Protein AF-A0A257WD54-F1 (afdb_monomer_lite)

Sequence (116 aa):
FATLNIEFFQGEDTFHTISFSVGCLLIAFFSILYFLDLLRLPQSEDLITNPFFWILSGLLFFYICGFPLYGLVNLWANIAPILIKNLDRFINILNIFLYSLFTISFICIRTRKYTL

pLDDT: mean 75.55, std 13.15, range [47.44, 92.75]

Foldseek 3Di:
DVVVCCPPPPDPPDDPLVVVLVVLVVLLVVLVVVVVVVVVDPDPDPLLLALVSLQSVLSNQLSVVLNVLSVVCVVCVPDDVVSVVVSVVVNVVSVVSNVVSNVSSVVSVVVVVVVD

Structure (mmCIF, N/CA/C/O backbone):
data_AF-A0A257WD54-F1
#
_entry.id   AF-A0A257WD54-F1
#
loop_
_atom_site.group_PDB
_atom_site.id
_atom_site.type_symbol
_atom_site.label_atom_id
_atom_site.label_alt_id
_atom_site.label_comp_id
_atom_site.label_asym_id
_atom_site.label_entity_id
_atom_site.label_seq_id
_atom_site.pdbx_PDB_ins_code
_atom_site.Cartn_x
_atom_site.Cartn_y
_atom_site.Cartn_z
_atom_site.occupancy
_atom_site.B_iso_or_equiv
_atom_site.auth_seq_id
_atom_site.auth_comp_id
_atom_site.auth_asym_id
_atom_site.auth_atom_id
_atom_site.pdbx_PDB_model_num
ATOM 1 N N . PHE A 1 1 ? -2.736 -29.720 -12.897 1.00 47.44 1 PHE A N 1
ATOM 2 C CA . PHE A 1 1 ? -2.864 -28.825 -14.068 1.00 47.44 1 PHE A CA 1
ATOM 3 C C . PHE A 1 1 ? -2.237 -27.451 -13.834 1.00 47.44 1 PHE A C 1
ATOM 5 O O . PHE A 1 1 ? -1.495 -27.021 -14.699 1.00 47.44 1 PHE A O 1
ATOM 12 N N . ALA A 1 2 ? -2.435 -26.794 -12.681 1.00 54.12 2 ALA A N 1
ATOM 13 C CA . ALA A 1 2 ? -1.776 -25.511 -12.378 1.00 54.12 2 ALA A CA 1
ATOM 14 C C . ALA A 1 2 ? -0.242 -25.604 -12.207 1.00 54.12 2 ALA A C 1
ATOM 16 O O . ALA A 1 2 ? 0.474 -24.680 -12.568 1.00 54.12 2 ALA A O 1
ATOM 17 N N . THR A 1 3 ? 0.271 -26.735 -11.715 1.00 54.72 3 THR A N 1
ATOM 18 C CA . THR A 1 3 ? 1.705 -26.939 -11.449 1.00 54.72 3 THR A CA 1
ATOM 19 C C . THR A 1 3 ? 2.557 -27.120 -12.708 1.00 54.72 3 THR A C 1
ATOM 21 O O . THR A 1 3 ? 3.695 -26.679 -12.737 1.00 54.72 3 THR A O 1
ATOM 24 N N . LEU A 1 4 ? 2.004 -27.697 -13.781 1.00 53.94 4 LEU A N 1
ATOM 25 C CA . LEU A 1 4 ? 2.744 -27.942 -15.031 1.00 53.94 4 LEU A CA 1
ATOM 26 C C . LEU A 1 4 ? 2.946 -26.671 -15.872 1.00 53.94 4 LEU A C 1
ATOM 28 O O . LEU A 1 4 ? 3.882 -26.599 -16.659 1.00 53.94 4 LEU A O 1
ATOM 32 N N . ASN A 1 5 ? 2.076 -25.669 -15.707 1.00 56.50 5 ASN A N 1
ATOM 33 C CA . ASN A 1 5 ? 2.163 -24.410 -16.450 1.00 56.50 5 ASN A CA 1
ATOM 34 C C . ASN A 1 5 ? 3.276 -23.489 -15.921 1.00 56.50 5 ASN A C 1
ATOM 36 O O . ASN A 1 5 ? 3.823 -22.697 -16.680 1.00 56.50 5 ASN A O 1
ATOM 40 N N . ILE A 1 6 ? 3.604 -23.611 -14.631 1.00 58.25 6 ILE A N 1
ATOM 41 C CA . ILE A 1 6 ? 4.646 -22.817 -13.971 1.00 58.25 6 ILE A CA 1
ATOM 42 C C . ILE A 1 6 ? 6.030 -23.321 -14.393 1.00 58.25 6 ILE A C 1
ATOM 44 O O . ILE A 1 6 ? 6.863 -22.516 -14.780 1.00 58.25 6 ILE A O 1
ATOM 48 N N . GLU A 1 7 ? 6.252 -24.638 -14.428 1.00 53.91 7 GLU A N 1
ATOM 49 C CA . GLU A 1 7 ? 7.586 -25.172 -14.737 1.00 53.91 7 GLU A CA 1
ATOM 50 C C . GLU A 1 7 ? 7.955 -25.184 -16.226 1.00 53.91 7 GLU A C 1
ATOM 52 O O . GLU A 1 7 ? 9.132 -25.086 -16.557 1.00 53.91 7 GLU A O 1
ATOM 57 N N . PHE A 1 8 ? 6.989 -25.315 -17.146 1.00 48.28 8 PHE A N 1
ATOM 58 C CA . PHE A 1 8 ? 7.324 -25.572 -18.556 1.00 48.28 8 PHE A CA 1
ATOM 59 C C . PHE A 1 8 ? 7.252 -24.342 -19.476 1.00 48.28 8 PHE A C 1
ATOM 61 O O . PHE A 1 8 ? 7.789 -24.385 -20.581 1.00 48.28 8 PHE A O 1
ATOM 68 N N . PHE A 1 9 ? 6.596 -23.249 -19.060 1.00 51.03 9 PHE A N 1
ATOM 69 C CA . PHE A 1 9 ? 6.376 -22.071 -19.922 1.00 51.03 9 PHE A CA 1
ATOM 70 C C . PHE A 1 9 ? 6.863 -20.734 -19.337 1.00 51.03 9 PHE A C 1
ATOM 72 O O . PHE A 1 9 ? 6.986 -19.763 -20.083 1.00 51.03 9 PHE A O 1
ATOM 79 N N . GLN A 1 10 ? 7.149 -20.654 -18.034 1.00 51.53 10 GLN A N 1
ATOM 80 C CA . GLN A 1 10 ? 7.506 -19.409 -17.346 1.00 51.53 10 GLN A CA 1
ATOM 81 C C . GLN A 1 10 ? 8.784 -19.606 -16.525 1.00 51.53 10 GLN A C 1
ATOM 83 O O . GLN A 1 10 ? 8.745 -20.110 -15.413 1.00 51.53 10 GLN A O 1
ATOM 88 N N . GLY A 1 11 ? 9.927 -19.224 -17.104 1.00 49.09 11 GLY A N 1
ATOM 89 C CA . GLY A 1 11 ? 11.239 -19.342 -16.464 1.00 49.09 11 GLY A CA 1
ATOM 90 C C . GLY A 1 11 ? 11.313 -18.640 -15.102 1.00 49.09 11 GLY A C 1
ATOM 91 O O . GLY A 1 11 ? 10.762 -17.551 -14.927 1.00 49.09 11 GLY A O 1
ATOM 92 N N . GLU A 1 12 ? 12.036 -19.265 -14.170 1.00 50.78 12 GLU A N 1
ATOM 93 C CA . GLU A 1 12 ? 12.127 -18.923 -12.740 1.00 50.78 12 GLU A CA 1
ATOM 94 C C . GLU A 1 12 ? 12.667 -17.510 -12.416 1.00 50.78 12 GLU A C 1
ATOM 96 O O . GLU A 1 12 ? 12.594 -17.076 -11.271 1.00 50.78 12 GLU A O 1
ATOM 101 N N . ASP A 1 13 ? 13.143 -16.755 -13.412 1.00 50.72 13 ASP A N 1
ATOM 102 C CA . ASP A 1 13 ? 13.857 -15.477 -13.244 1.00 50.72 13 ASP A CA 1
ATOM 103 C C . ASP A 1 13 ? 13.090 -14.231 -13.732 1.00 50.72 13 ASP A C 1
ATOM 105 O O . ASP A 1 13 ? 13.669 -13.158 -13.917 1.00 50.72 13 ASP A O 1
ATOM 109 N N . THR A 1 14 ? 11.776 -14.323 -13.960 1.00 54.19 14 THR A N 1
ATOM 110 C CA . THR A 1 14 ? 10.980 -13.155 -14.380 1.00 54.19 14 THR A CA 1
ATOM 111 C C . THR A 1 14 ? 9.947 -12.773 -13.330 1.00 54.19 14 THR A C 1
ATOM 113 O O . THR A 1 14 ? 9.011 -13.514 -13.048 1.00 54.19 14 THR A O 1
ATOM 116 N N . PHE A 1 15 ? 10.107 -11.579 -12.744 1.00 58.88 15 PHE A N 1
ATOM 117 C CA . PHE A 1 15 ? 9.099 -10.975 -11.875 1.00 58.88 15 PHE A CA 1
ATOM 118 C C . PHE A 1 15 ? 7.747 -11.003 -12.598 1.00 58.88 15 PHE A C 1
ATOM 120 O O . PHE A 1 15 ? 7.593 -10.393 -13.657 1.00 58.88 15 PHE A O 1
ATOM 127 N N . HIS A 1 16 ? 6.771 -11.736 -12.054 1.00 63.00 16 HIS A N 1
ATOM 128 C CA . HIS A 1 16 ? 5.442 -11.864 -12.649 1.00 63.00 16 HIS A CA 1
ATOM 129 C C . HIS A 1 16 ? 4.651 -10.564 -12.466 1.00 63.00 16 HIS A C 1
ATOM 131 O O . HIS A 1 16 ? 3.705 -10.501 -11.676 1.00 63.00 16 HIS A O 1
ATOM 137 N N . THR A 1 17 ? 5.019 -9.526 -13.221 1.00 66.25 17 THR A N 1
ATOM 138 C CA . THR A 1 17 ? 4.357 -8.218 -13.227 1.00 66.25 17 THR A CA 1
ATOM 139 C C . THR A 1 17 ? 2.848 -8.379 -13.385 1.00 66.25 17 THR A C 1
ATOM 141 O O . THR A 1 17 ? 2.093 -7.708 -12.698 1.00 66.25 17 THR A O 1
ATOM 144 N N . ILE A 1 18 ? 2.399 -9.335 -14.207 1.00 67.31 18 ILE A N 1
ATOM 145 C CA . ILE A 1 18 ? 0.977 -9.632 -14.430 1.00 67.31 18 ILE A CA 1
ATOM 146 C C . ILE A 1 18 ? 0.293 -10.128 -13.148 1.00 67.31 18 ILE A C 1
ATOM 148 O O . ILE A 1 18 ? -0.729 -9.573 -12.755 1.00 67.31 18 ILE A O 1
ATOM 152 N N . SER A 1 19 ? 0.845 -11.138 -12.472 1.00 75.88 19 SER A N 1
ATOM 153 C CA . SER A 1 19 ? 0.255 -11.685 -11.240 1.00 75.88 19 SER A CA 1
ATOM 154 C C . SER A 1 19 ? 0.250 -10.655 -10.110 1.00 75.88 19 SER A C 1
ATOM 156 O O . SER A 1 19 ? -0.741 -10.534 -9.389 1.00 75.88 19 SER A O 1
ATOM 158 N N . PHE A 1 20 ? 1.322 -9.867 -9.993 1.00 73.88 20 PHE A N 1
ATOM 159 C CA . PHE A 1 20 ? 1.404 -8.756 -9.045 1.00 73.88 20 PHE A CA 1
ATOM 160 C C . PHE A 1 20 ? 0.341 -7.689 -9.345 1.00 73.88 20 PHE A C 1
ATOM 162 O O . PHE A 1 20 ? -0.452 -7.345 -8.472 1.00 73.88 20 PHE A O 1
ATOM 169 N N . SER A 1 21 ? 0.249 -7.245 -10.601 1.00 74.06 21 SER A N 1
ATOM 170 C CA . SER A 1 21 ? -0.760 -6.303 -11.092 1.00 74.06 21 SER A CA 1
ATOM 171 C C . SER A 1 21 ? -2.190 -6.774 -10.820 1.00 74.06 21 SER A C 1
ATOM 173 O O . SER A 1 21 ? -3.011 -5.989 -10.347 1.00 74.06 21 SER A O 1
ATOM 175 N N . VAL A 1 22 ? -2.490 -8.051 -1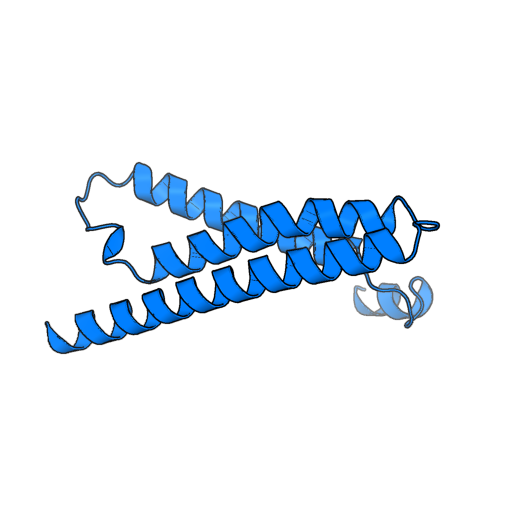1.069 1.00 78.12 22 VAL A N 1
ATOM 176 C CA . VAL A 1 22 ? -3.802 -8.648 -10.773 1.00 78.12 22 VAL A CA 1
ATOM 177 C C . VAL A 1 22 ? -4.088 -8.625 -9.270 1.00 78.12 22 VAL A C 1
ATOM 179 O O . VAL A 1 22 ? -5.191 -8.251 -8.871 1.00 78.12 22 VAL A O 1
ATOM 182 N N . GLY A 1 23 ? -3.100 -8.948 -8.432 1.00 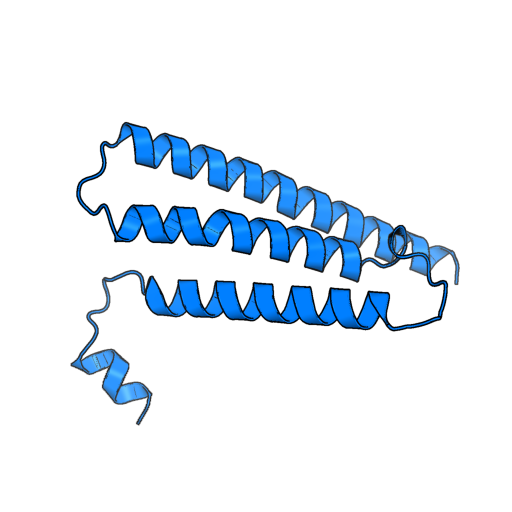80.75 23 GLY A N 1
ATOM 183 C CA . GLY A 1 23 ? -3.217 -8.845 -6.976 1.00 80.75 23 GLY A CA 1
ATOM 184 C C . GLY A 1 23 ? -3.517 -7.419 -6.505 1.00 80.75 23 GLY A C 1
ATOM 185 O O . GLY A 1 23 ? -4.443 -7.216 -5.720 1.00 80.75 23 GLY A O 1
ATOM 186 N N . CYS A 1 24 ? -2.806 -6.420 -7.035 1.00 81.19 24 CYS A N 1
ATOM 187 C CA . CYS A 1 24 ? -3.052 -5.008 -6.726 1.00 81.19 24 CYS A CA 1
ATOM 188 C C . CYS A 1 24 ? -4.479 -4.577 -7.096 1.00 81.19 24 CYS A C 1
ATOM 190 O O . CYS A 1 24 ? -5.135 -3.890 -6.312 1.00 81.19 24 CYS A O 1
ATOM 192 N N . LEU A 1 25 ? -4.970 -4.992 -8.269 1.00 82.00 25 LEU A N 1
ATOM 193 C CA . LEU A 1 25 ? -6.323 -4.676 -8.734 1.00 82.00 25 LEU A CA 1
ATOM 194 C C . LEU A 1 25 ? -7.396 -5.328 -7.860 1.00 82.00 25 LEU A C 1
ATOM 196 O O . LEU A 1 25 ? -8.364 -4.663 -7.501 1.00 82.00 25 LEU A O 1
ATOM 200 N N . LEU A 1 26 ? -7.213 -6.595 -7.481 1.00 86.56 26 LEU A N 1
ATOM 201 C CA . LEU A 1 26 ? -8.114 -7.300 -6.565 1.00 86.56 26 LEU A CA 1
ATOM 202 C C . LEU A 1 26 ? -8.198 -6.595 -5.212 1.00 86.56 26 LEU A C 1
ATOM 204 O O . LEU A 1 26 ? -9.293 -6.350 -4.710 1.00 86.56 26 LEU A O 1
ATOM 208 N N . ILE A 1 27 ? -7.050 -6.225 -4.645 1.00 87.12 27 ILE A N 1
ATOM 209 C CA . ILE A 1 27 ? -6.997 -5.530 -3.360 1.00 87.12 27 ILE A CA 1
ATOM 210 C C . ILE A 1 27 ? -7.675 -4.157 -3.451 1.00 87.12 27 ILE A C 1
ATOM 212 O O . ILE A 1 27 ? -8.513 -3.834 -2.611 1.00 87.12 27 ILE A O 1
ATOM 216 N N . ALA A 1 28 ? -7.366 -3.369 -4.484 1.00 86.69 28 ALA A N 1
ATOM 217 C CA . ALA A 1 28 ? -8.011 -2.077 -4.701 1.00 86.69 28 ALA A CA 1
ATOM 218 C C . ALA A 1 28 ? -9.532 -2.229 -4.872 1.00 86.69 28 ALA A C 1
ATOM 220 O O . ALA A 1 28 ? -10.296 -1.471 -4.275 1.00 86.69 28 ALA A O 1
ATOM 221 N N . PHE A 1 29 ? -9.975 -3.237 -5.627 1.00 87.94 29 PHE A N 1
ATOM 222 C CA . PHE A 1 29 ? -11.388 -3.532 -5.841 1.00 87.94 29 PHE A CA 1
ATOM 223 C C . PHE A 1 29 ? -12.114 -3.868 -4.532 1.00 87.94 29 PHE A C 1
ATOM 225 O O . PHE A 1 29 ? -13.144 -3.261 -4.238 1.00 87.94 29 PHE A O 1
ATOM 232 N N . PHE A 1 30 ? -11.564 -4.764 -3.708 1.00 88.75 30 PHE A N 1
ATOM 233 C CA . PHE A 1 30 ? -12.159 -5.095 -2.410 1.00 88.75 30 PHE A CA 1
ATOM 234 C C . PHE A 1 30 ? -12.186 -3.903 -1.452 1.00 88.75 30 PHE A C 1
ATOM 236 O O . PHE A 1 30 ? -13.187 -3.703 -0.764 1.00 88.75 30 PHE A O 1
ATOM 243 N N . SER A 1 31 ? -11.138 -3.076 -1.437 1.00 88.12 31 SER A N 1
ATOM 244 C CA . SER A 1 31 ? -11.140 -1.845 -0.645 1.00 88.12 31 SER A CA 1
ATOM 245 C C . SER A 1 31 ? -12.252 -0.889 -1.089 1.00 88.12 31 SER A C 1
ATOM 247 O O . SER A 1 31 ? -12.953 -0.345 -0.241 1.00 88.12 31 SER A O 1
ATOM 249 N N . ILE A 1 32 ? -12.469 -0.713 -2.399 1.00 86.44 32 ILE A N 1
ATOM 250 C CA . ILE A 1 32 ? -13.564 0.122 -2.923 1.00 86.44 32 ILE A CA 1
ATOM 251 C C . ILE A 1 32 ? -14.927 -0.446 -2.520 1.00 86.44 32 ILE A C 1
ATOM 253 O O . ILE A 1 32 ? -15.783 0.318 -2.078 1.00 86.44 32 ILE A O 1
ATOM 257 N N . LEU A 1 33 ? -15.131 -1.763 -2.636 1.00 88.00 33 LEU A N 1
ATOM 258 C CA . LEU A 1 33 ? -16.378 -2.404 -2.205 1.00 88.00 33 LEU A CA 1
ATOM 259 C C . LEU A 1 33 ? -16.663 -2.149 -0.724 1.00 88.00 33 LEU A C 1
ATOM 261 O O . LEU A 1 33 ? -17.778 -1.770 -0.381 1.00 88.00 33 LEU A O 1
ATOM 265 N N . TYR A 1 34 ? -15.648 -2.261 0.132 1.00 86.62 34 TYR A N 1
ATOM 266 C CA . TYR A 1 34 ? -15.791 -1.936 1.548 1.00 86.62 34 TYR A CA 1
ATOM 267 C C . TYR A 1 34 ? -16.213 -0.479 1.769 1.00 86.62 34 TYR A C 1
ATOM 269 O O . TYR A 1 34 ? -17.127 -0.219 2.547 1.00 86.62 34 TYR A O 1
ATOM 277 N N . PHE A 1 35 ? -15.591 0.480 1.074 1.00 84.19 35 PHE A N 1
ATOM 278 C CA . PHE A 1 35 ? -15.998 1.885 1.173 1.00 84.19 35 PHE A CA 1
ATOM 279 C C . PHE A 1 35 ? -17.426 2.114 0.663 1.00 84.19 35 PHE A C 1
ATOM 281 O O . PHE A 1 35 ? -18.155 2.914 1.244 1.00 84.19 35 PHE A O 1
ATOM 288 N N . LEU A 1 36 ? -17.846 1.412 -0.392 1.00 85.25 36 LEU A N 1
ATOM 289 C CA . LEU A 1 36 ? -19.212 1.496 -0.913 1.00 85.25 36 LEU A CA 1
ATOM 290 C C . LEU A 1 36 ? -20.242 0.939 0.070 1.00 85.25 36 LEU A C 1
ATOM 292 O O . LEU A 1 36 ? -21.280 1.569 0.268 1.00 85.25 36 LEU A O 1
ATOM 296 N N . ASP A 1 37 ? -19.961 -0.203 0.693 1.00 84.56 37 ASP A N 1
ATOM 297 C CA . ASP A 1 37 ? -20.828 -0.767 1.728 1.00 84.56 37 ASP A CA 1
ATOM 298 C C . ASP A 1 37 ? -20.893 0.164 2.942 1.00 84.56 37 ASP A C 1
ATOM 300 O O . ASP A 1 37 ? -21.983 0.463 3.431 1.00 84.56 37 ASP A O 1
ATOM 304 N N . LEU A 1 38 ? -19.751 0.719 3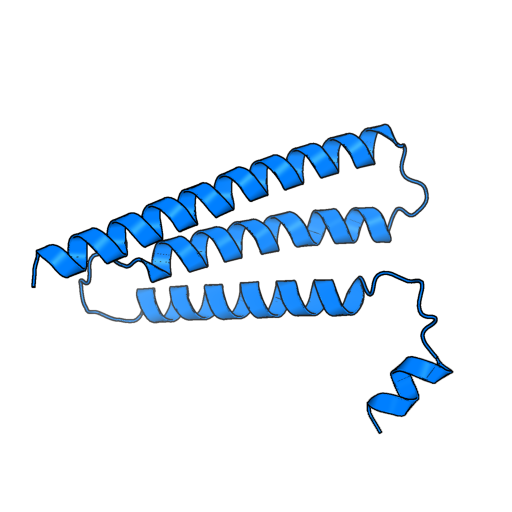.357 1.00 79.94 38 LEU A N 1
ATOM 305 C CA . LEU A 1 38 ? -19.660 1.677 4.459 1.00 79.94 38 LEU A CA 1
ATOM 306 C C . LEU A 1 38 ? -20.485 2.950 4.209 1.00 79.94 38 LEU A C 1
ATOM 308 O O . LEU A 1 38 ? -21.091 3.471 5.138 1.00 79.94 38 LEU A O 1
ATOM 312 N N . LEU A 1 39 ? -20.552 3.432 2.963 1.00 79.19 39 LEU A N 1
ATOM 313 C CA . LEU A 1 39 ? -21.387 4.579 2.577 1.00 79.19 39 LEU A CA 1
ATOM 314 C C . LEU A 1 39 ? -22.883 4.238 2.472 1.00 79.19 39 LEU A C 1
ATOM 316 O O . LEU A 1 39 ? -23.720 5.136 2.549 1.00 79.19 39 LEU A O 1
ATOM 320 N N . ARG A 1 40 ? -23.233 2.965 2.249 1.00 81.38 40 ARG A N 1
ATOM 321 C CA . ARG A 1 40 ? -24.626 2.496 2.139 1.00 81.38 40 ARG A CA 1
ATOM 322 C C . ARG A 1 40 ? -25.260 2.174 3.488 1.00 81.38 40 ARG A C 1
ATOM 324 O O . ARG A 1 40 ? -26.485 2.203 3.590 1.00 81.38 40 ARG A O 1
ATOM 331 N N . LEU A 1 41 ? -24.458 1.848 4.497 1.00 75.56 41 LEU A N 1
ATOM 332 C CA . LEU A 1 41 ? -24.928 1.571 5.850 1.00 75.56 41 LEU A CA 1
ATOM 333 C C . LEU A 1 41 ? -25.426 2.874 6.515 1.00 75.56 41 LEU A C 1
ATOM 335 O O . LEU A 1 41 ? -24.642 3.795 6.714 1.00 75.56 41 LEU A O 1
ATOM 339 N N . PRO A 1 42 ? -26.712 2.971 6.906 1.00 62.75 42 PRO A N 1
ATOM 340 C CA . PRO A 1 42 ? -27.269 4.162 7.556 1.00 62.75 42 PRO A CA 1
ATOM 341 C C . PRO A 1 42 ? -26.870 4.292 9.038 1.00 62.75 42 PRO A C 1
ATOM 343 O O . PRO A 1 42 ? -27.371 5.172 9.738 1.00 62.75 42 PRO A O 1
ATOM 346 N N . GLN A 1 43 ? -26.014 3.402 9.550 1.00 59.62 43 GLN A N 1
ATOM 347 C CA . GLN A 1 43 ? -25.542 3.470 10.926 1.00 59.62 43 GLN A CA 1
ATOM 348 C C . GLN A 1 43 ? -24.370 4.445 11.023 1.00 59.62 43 GLN A C 1
ATOM 350 O O . GLN A 1 43 ? -23.328 4.255 10.405 1.00 59.62 43 GLN A O 1
ATOM 355 N N . SER A 1 44 ? -24.573 5.481 11.837 1.00 56.28 44 SER A N 1
ATOM 356 C CA . SER A 1 44 ? -23.586 6.467 12.279 1.00 56.28 44 SER A CA 1
ATOM 357 C C . SER A 1 44 ? -22.514 5.820 13.168 1.00 56.28 44 SER A C 1
ATOM 359 O O . SER A 1 44 ? -22.353 6.190 14.329 1.00 56.28 44 SER A O 1
ATOM 361 N N . GLU A 1 45 ? -21.808 4.814 12.662 1.00 63.47 45 GLU A N 1
ATO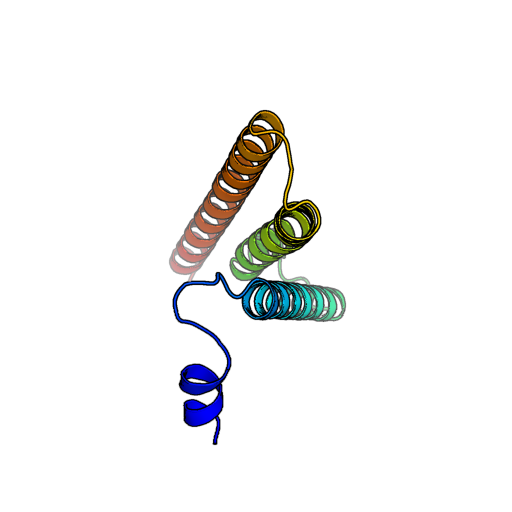M 362 C CA . GLU A 1 45 ? -20.558 4.391 13.278 1.00 63.47 45 GLU A CA 1
ATOM 363 C C . GLU A 1 45 ? -19.472 5.382 12.863 1.00 63.47 45 GLU A C 1
ATOM 365 O O . GLU A 1 45 ? -19.288 5.650 11.674 1.00 63.47 45 GLU A O 1
ATOM 370 N N . ASP A 1 46 ? -18.760 5.951 13.836 1.00 68.00 46 ASP A N 1
ATOM 371 C CA . ASP A 1 46 ? -17.662 6.875 13.565 1.00 68.00 46 ASP A CA 1
ATOM 372 C C . ASP A 1 46 ? -16.595 6.179 12.705 1.00 68.00 46 ASP A C 1
ATOM 374 O O . ASP A 1 46 ? -15.807 5.365 13.193 1.00 68.00 46 ASP A O 1
ATOM 378 N N . LEU A 1 47 ? -16.549 6.518 11.409 1.00 70.12 47 LEU A N 1
ATOM 379 C CA . LEU A 1 47 ? -15.633 5.916 10.430 1.00 70.12 47 LEU A CA 1
ATOM 380 C C . LEU A 1 47 ? -14.166 6.047 10.866 1.00 70.12 47 LEU A C 1
ATOM 382 O O . LEU A 1 47 ? -13.357 5.145 10.659 1.00 70.12 47 LEU A O 1
ATOM 386 N N . ILE A 1 48 ? -13.846 7.170 11.507 1.00 71.00 48 ILE A N 1
ATOM 387 C CA . ILE A 1 48 ? -12.521 7.511 12.039 1.00 71.00 48 ILE A CA 1
ATOM 388 C C . ILE A 1 48 ? -12.118 6.567 13.183 1.00 71.00 48 ILE A C 1
ATOM 390 O O . ILE A 1 48 ? -10.932 6.300 13.382 1.00 71.00 48 ILE A O 1
ATOM 394 N N . THR A 1 49 ? -13.093 6.025 13.909 1.00 72.19 49 THR A N 1
ATOM 395 C CA . THR A 1 49 ? -12.898 5.098 15.032 1.00 72.19 49 THR A CA 1
ATOM 396 C C . THR A 1 49 ? -12.875 3.640 14.567 1.00 72.19 49 THR A C 1
ATOM 398 O O . THR A 1 49 ? -12.661 2.730 15.369 1.00 72.19 49 THR A O 1
ATOM 401 N N . ASN A 1 50 ? -13.075 3.378 13.273 1.00 81.75 50 ASN A N 1
ATOM 402 C CA . ASN A 1 50 ? -12.968 2.034 12.739 1.00 81.75 50 ASN A CA 1
ATOM 403 C C . ASN A 1 50 ? -11.524 1.757 12.268 1.00 81.75 50 ASN A C 1
ATOM 405 O O . ASN A 1 50 ? -11.058 2.344 11.291 1.00 81.75 50 ASN A O 1
ATOM 409 N N . PRO A 1 51 ? -10.790 0.826 12.897 1.00 84.38 51 PRO A N 1
ATOM 410 C CA . PRO A 1 51 ? -9.422 0.510 12.492 1.00 84.38 51 PRO A CA 1
ATOM 411 C C . PRO A 1 51 ? -9.321 -0.068 11.073 1.00 84.38 51 PRO A C 1
ATOM 413 O O . PRO A 1 51 ? -8.303 0.131 10.402 1.00 84.38 51 PRO A O 1
ATOM 416 N N . PHE A 1 52 ? -10.367 -0.745 10.588 1.00 83.62 52 PHE A N 1
ATOM 417 C CA . PHE A 1 52 ? -10.399 -1.297 9.233 1.00 83.62 52 PHE A CA 1
ATOM 418 C C . PHE A 1 52 ? -10.454 -0.203 8.163 1.00 83.62 52 PHE A C 1
ATOM 420 O O . PHE A 1 52 ? -9.864 -0.375 7.098 1.00 83.62 52 PHE A O 1
ATOM 427 N N . PHE A 1 53 ? -11.073 0.945 8.464 1.00 86.19 53 PHE A N 1
ATOM 428 C CA . PHE A 1 53 ? -11.088 2.107 7.571 1.00 86.19 53 PHE A CA 1
ATOM 429 C C . PHE A 1 53 ? -9.665 2.598 7.273 1.00 86.19 53 PHE A C 1
ATOM 431 O O . PHE A 1 53 ? -9.301 2.786 6.112 1.00 86.19 53 PHE A O 1
ATOM 438 N N . TRP A 1 54 ? -8.826 2.726 8.305 1.00 88.88 54 TRP A N 1
ATOM 439 C CA . TRP A 1 54 ? -7.436 3.170 8.163 1.00 88.88 54 TRP A CA 1
ATOM 440 C C . TRP A 1 54 ? -6.577 2.181 7.370 1.00 88.88 54 TRP A C 1
ATOM 442 O O . TRP A 1 54 ? -5.805 2.594 6.504 1.00 88.88 54 TRP A O 1
ATOM 452 N N . ILE A 1 55 ? -6.750 0.877 7.617 1.00 89.19 55 ILE A N 1
ATOM 453 C CA . ILE A 1 55 ? -6.035 -0.182 6.888 1.00 89.19 55 ILE A CA 1
ATOM 454 C C . ILE A 1 55 ? -6.410 -0.147 5.408 1.00 89.19 55 ILE A C 1
ATOM 456 O O . ILE A 1 55 ? -5.525 -0.072 4.558 1.00 89.19 55 ILE A O 1
ATOM 460 N N . LEU A 1 56 ? -7.707 -0.172 5.093 1.00 89.25 56 LEU A N 1
ATOM 461 C CA . LEU A 1 56 ? -8.183 -0.247 3.711 1.00 89.25 56 LEU A CA 1
ATOM 462 C C . LEU A 1 56 ? -7.910 1.039 2.929 1.00 89.25 56 LEU A C 1
ATOM 464 O O . LEU A 1 56 ? -7.614 0.957 1.739 1.00 89.25 56 LEU A O 1
ATOM 468 N N . SER A 1 57 ? -7.924 2.200 3.590 1.00 88.75 57 SER A N 1
ATOM 469 C CA . SER A 1 57 ? -7.526 3.481 2.991 1.00 88.75 57 SER A CA 1
ATOM 470 C C . SER A 1 57 ? -6.051 3.479 2.581 1.00 88.75 57 SER A C 1
ATOM 472 O O . SER A 1 57 ? -5.722 3.788 1.434 1.00 88.75 57 SER A O 1
ATOM 474 N N . GLY A 1 58 ? -5.159 3.040 3.478 1.00 89.69 58 GLY A N 1
ATOM 475 C CA . GLY A 1 58 ? -3.730 2.945 3.174 1.00 89.69 58 GLY A CA 1
ATOM 476 C C . GLY A 1 58 ? -3.438 1.946 2.064 1.00 89.69 58 GLY A C 1
ATOM 477 O O . GLY A 1 58 ? -2.681 2.246 1.142 1.00 89.69 58 GLY A O 1
ATOM 478 N N . LEU A 1 59 ? -4.094 0.788 2.116 1.00 88.38 59 LEU A N 1
ATOM 479 C CA . LEU A 1 59 ? -3.962 -0.266 1.117 1.00 88.38 59 LEU A CA 1
ATOM 480 C C . LEU A 1 59 ? -4.431 0.215 -0.266 1.00 88.38 59 LEU A C 1
ATOM 482 O O . LEU A 1 59 ? -3.724 0.045 -1.257 1.00 88.38 59 LEU A O 1
ATOM 486 N N . LEU A 1 60 ? -5.595 0.868 -0.331 1.00 88.50 60 LEU A N 1
ATOM 487 C CA . LEU A 1 60 ? -6.151 1.421 -1.565 1.00 88.50 60 LEU A CA 1
ATOM 488 C C . LEU A 1 60 ? -5.222 2.481 -2.162 1.00 88.50 60 LEU A C 1
ATOM 490 O O . LEU A 1 60 ? -4.915 2.415 -3.350 1.00 88.50 60 LEU A O 1
ATOM 494 N N . PHE A 1 61 ? -4.726 3.414 -1.347 1.00 87.44 61 PHE A N 1
ATOM 495 C CA . PHE A 1 61 ? -3.817 4.457 -1.819 1.00 87.44 61 PHE A CA 1
ATOM 496 C C . PHE A 1 61 ? -2.488 3.875 -2.321 1.00 87.44 61 PHE A C 1
ATOM 498 O O . PHE A 1 61 ? -2.031 4.219 -3.411 1.00 87.44 61 PHE A O 1
ATOM 505 N N . PHE A 1 62 ? -1.901 2.936 -1.574 1.00 87.81 62 PHE A N 1
ATOM 506 C CA . PHE A 1 62 ? -0.655 2.276 -1.959 1.00 87.81 62 PHE A CA 1
ATOM 507 C C . PHE A 1 62 ? -0.793 1.514 -3.282 1.00 87.81 62 PHE A C 1
ATOM 509 O O . PHE A 1 62 ? 0.041 1.681 -4.171 1.00 87.81 62 PHE A O 1
ATOM 516 N N . TYR A 1 63 ? -1.848 0.712 -3.451 1.00 85.31 63 TYR A N 1
ATOM 517 C CA . TYR A 1 63 ? -2.011 -0.108 -4.654 1.00 85.31 63 TYR A CA 1
ATOM 518 C C . TYR A 1 63 ? -2.483 0.684 -5.877 1.00 85.31 63 TYR A C 1
ATOM 520 O O . TYR A 1 63 ? -2.009 0.400 -6.977 1.00 85.31 63 TYR A O 1
ATOM 528 N N . ILE A 1 64 ? -3.337 1.703 -5.717 1.00 85.31 64 ILE A N 1
ATOM 529 C CA . ILE A 1 64 ? -3.745 2.573 -6.835 1.00 85.31 64 ILE A CA 1
ATOM 530 C C . ILE A 1 64 ? -2.577 3.430 -7.318 1.00 85.31 64 ILE A C 1
ATOM 532 O O . ILE A 1 64 ? -2.415 3.596 -8.523 1.00 85.31 64 ILE A O 1
ATOM 536 N N . CYS A 1 65 ? -1.752 3.968 -6.416 1.00 82.56 65 CYS A N 1
ATOM 537 C CA . CYS A 1 65 ? -0.589 4.759 -6.816 1.00 82.56 65 CYS A CA 1
ATOM 538 C C . CYS A 1 65 ? 0.590 3.882 -7.255 1.00 82.56 65 CYS A C 1
ATOM 540 O O . CYS A 1 65 ? 1.311 4.261 -8.172 1.00 82.56 65 CYS A O 1
ATOM 542 N N . GLY A 1 66 ? 0.782 2.709 -6.648 1.00 78.50 66 GLY A N 1
ATOM 543 C CA . GLY A 1 66 ? 1.853 1.774 -6.993 1.00 78.50 66 GLY A CA 1
ATOM 544 C C . GLY A 1 66 ? 1.654 1.111 -8.355 1.00 78.50 66 GLY A C 1
ATOM 545 O O . GLY A 1 66 ? 2.603 1.005 -9.129 1.00 78.50 66 GLY A O 1
ATOM 546 N N . PHE A 1 67 ? 0.427 0.707 -8.695 1.00 73.5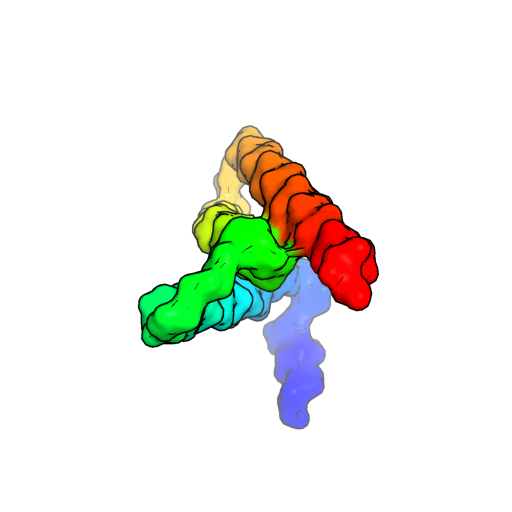6 67 PHE A N 1
ATOM 547 C CA . PHE A 1 67 ? 0.140 -0.035 -9.928 1.00 73.56 67 PHE A CA 1
ATOM 548 C C . PHE A 1 67 ? 0.579 0.691 -11.220 1.00 73.56 67 PHE A C 1
ATOM 550 O O . PHE A 1 67 ? 1.293 0.076 -12.017 1.00 73.56 67 PHE A O 1
ATOM 557 N N . PRO A 1 68 ? 0.259 1.983 -11.441 1.00 72.06 68 PRO A N 1
ATOM 558 C CA . PRO A 1 68 ? 0.751 2.734 -12.594 1.00 72.06 68 PRO A CA 1
ATOM 559 C C . PRO A 1 68 ? 2.274 2.842 -12.623 1.00 72.06 68 PRO A C 1
ATOM 561 O O . PRO A 1 68 ? 2.857 2.830 -13.701 1.00 72.06 68 PRO A O 1
ATOM 564 N N . LEU A 1 69 ? 2.927 2.927 -11.460 1.00 71.38 69 LEU A N 1
ATOM 565 C CA . LEU A 1 69 ? 4.380 3.078 -11.363 1.00 71.38 69 LEU A CA 1
ATOM 566 C C . LEU A 1 69 ? 5.095 1.790 -11.777 1.00 71.38 69 LEU A C 1
ATOM 568 O O . LEU A 1 69 ? 5.997 1.841 -12.610 1.00 71.38 69 LEU A O 1
ATOM 572 N N . TYR A 1 70 ? 4.654 0.635 -11.273 1.00 69.75 70 TYR A N 1
ATOM 573 C CA . TYR A 1 70 ? 5.198 -0.664 -11.684 1.00 69.75 70 TYR A CA 1
ATOM 574 C C . TYR A 1 70 ? 4.837 -1.010 -13.138 1.00 69.75 70 TYR A C 1
ATOM 576 O O . TYR A 1 70 ? 5.671 -1.542 -13.872 1.00 69.75 70 TYR A O 1
ATOM 584 N N . GLY A 1 71 ? 3.631 -0.643 -13.588 1.00 67.31 71 GLY A N 1
ATOM 585 C CA . GLY A 1 71 ? 3.219 -0.775 -14.986 1.00 67.31 71 GLY A CA 1
ATOM 586 C C . GLY A 1 71 ? 4.070 0.070 -15.941 1.00 67.31 71 GLY A C 1
ATOM 587 O O . GLY A 1 71 ? 4.459 -0.417 -17.004 1.00 67.31 71 GLY A O 1
ATOM 588 N N . LEU A 1 72 ? 4.424 1.301 -15.549 1.00 67.44 72 LEU A N 1
ATOM 589 C CA . LEU A 1 72 ? 5.317 2.165 -16.328 1.00 67.44 72 LEU A CA 1
ATOM 590 C C . LEU A 1 72 ? 6.716 1.560 -16.466 1.00 67.44 72 LEU A C 1
ATOM 592 O O . LEU A 1 72 ? 7.256 1.553 -17.567 1.00 67.44 72 LEU A O 1
ATOM 596 N N . VAL A 1 73 ? 7.295 1.035 -15.382 1.00 66.06 73 VAL A N 1
ATOM 597 C CA . VAL A 1 73 ? 8.635 0.416 -15.419 1.00 66.06 73 VAL A CA 1
ATOM 598 C C . VAL A 1 73 ? 8.670 -0.769 -16.380 1.00 66.06 73 VAL A C 1
ATOM 600 O O . VAL A 1 73 ? 9.611 -0.904 -17.155 1.00 66.06 73 VAL A O 1
ATOM 603 N N . ASN A 1 74 ? 7.627 -1.601 -16.371 1.00 64.88 74 ASN A N 1
ATOM 604 C CA . ASN A 1 74 ? 7.543 -2.771 -17.241 1.00 64.88 74 ASN A CA 1
ATOM 605 C C . ASN A 1 74 ? 7.344 -2.401 -18.720 1.00 64.88 74 ASN A C 1
ATOM 607 O O . ASN A 1 74 ? 7.903 -3.049 -19.601 1.00 64.88 74 ASN A O 1
ATOM 611 N N . LEU A 1 75 ? 6.545 -1.367 -19.009 1.00 65.31 75 LEU A N 1
ATOM 612 C CA . LEU A 1 75 ? 6.297 -0.921 -20.384 1.00 65.31 75 LEU A CA 1
ATOM 613 C C . LEU A 1 75 ? 7.511 -0.177 -20.973 1.00 65.31 75 LEU A C 1
ATOM 615 O O . LEU A 1 75 ? 7.739 -0.202 -22.180 1.00 65.31 75 LEU A O 1
ATOM 619 N N . TRP A 1 76 ? 8.318 0.453 -20.120 1.00 63.12 76 TRP A N 1
ATOM 620 C CA . TRP A 1 76 ? 9.496 1.221 -20.505 1.00 63.12 76 TRP A CA 1
ATOM 621 C C . TRP A 1 76 ? 10.767 0.474 -20.087 1.00 63.12 76 TRP A C 1
ATOM 623 O O . TRP A 1 76 ? 11.567 0.970 -19.298 1.00 63.12 76 TRP A O 1
ATOM 633 N N . ALA A 1 77 ? 10.980 -0.714 -20.656 1.00 57.72 77 ALA A N 1
ATOM 634 C CA . ALA A 1 77 ? 12.126 -1.589 -20.372 1.00 57.72 77 ALA A CA 1
ATOM 635 C C . ALA A 1 77 ? 13.519 -0.957 -20.633 1.00 57.72 77 ALA A C 1
ATOM 637 O O . ALA A 1 77 ? 14.540 -1.574 -20.352 1.00 57.72 77 ALA A O 1
ATOM 638 N N . ASN A 1 78 ? 13.575 0.275 -21.154 1.00 64.19 78 ASN A N 1
ATOM 639 C CA . ASN A 1 78 ? 14.794 1.023 -21.469 1.00 64.19 78 ASN A CA 1
ATOM 640 C C . ASN A 1 78 ? 14.804 2.419 -20.807 1.00 64.19 78 ASN A C 1
ATOM 642 O O . ASN A 1 78 ? 15.194 3.421 -21.408 1.00 64.19 78 ASN A O 1
ATOM 646 N N . ILE A 1 79 ? 14.268 2.514 -19.587 1.00 65.00 79 ILE A N 1
ATOM 647 C CA . ILE A 1 79 ? 14.163 3.775 -18.849 1.00 65.00 79 ILE A CA 1
ATOM 648 C C . ILE A 1 79 ? 15.512 4.187 -18.245 1.00 65.00 79 ILE A C 1
ATOM 650 O O . ILE A 1 79 ? 16.264 3.368 -17.720 1.00 65.00 79 ILE A O 1
ATOM 654 N N . ALA A 1 80 ? 15.800 5.492 -18.277 1.00 73.12 80 ALA A N 1
ATOM 655 C CA . ALA A 1 80 ? 17.003 6.048 -17.672 1.00 73.12 80 ALA A CA 1
ATOM 656 C C . ALA A 1 80 ? 17.070 5.713 -16.165 1.00 73.12 80 ALA A C 1
ATOM 658 O O . ALA A 1 80 ? 16.066 5.858 -15.462 1.00 73.12 80 ALA A O 1
ATOM 659 N N . PRO A 1 81 ? 18.247 5.367 -15.612 1.00 74.69 81 PRO A N 1
ATOM 660 C CA . PRO A 1 81 ? 18.393 4.974 -14.203 1.00 74.69 81 PRO A CA 1
ATOM 661 C C . PRO A 1 81 ? 17.918 6.056 -13.215 1.00 74.69 81 PRO A C 1
ATOM 663 O O . PRO A 1 81 ? 17.541 5.760 -12.081 1.00 74.69 81 PRO A O 1
ATOM 666 N N . ILE A 1 82 ? 17.879 7.318 -13.658 1.00 75.00 82 ILE A N 1
ATOM 667 C CA . ILE A 1 82 ? 17.344 8.448 -12.894 1.00 75.00 82 ILE A CA 1
ATOM 668 C C . ILE A 1 82 ? 15.842 8.292 -12.590 1.00 75.00 82 ILE A C 1
ATOM 670 O O . ILE A 1 82 ? 15.394 8.633 -11.498 1.00 75.00 82 ILE A O 1
ATOM 674 N N . LEU A 1 83 ? 15.068 7.741 -13.529 1.00 74.62 83 LEU A N 1
ATOM 675 C CA . LEU A 1 83 ? 13.629 7.522 -13.385 1.00 74.62 83 LEU A CA 1
ATOM 676 C C . LEU A 1 83 ? 13.360 6.380 -12.406 1.00 74.62 83 LEU A C 1
ATOM 678 O O . LEU A 1 83 ? 12.527 6.542 -11.521 1.00 74.62 83 LEU A O 1
ATOM 682 N N . ILE A 1 84 ? 14.130 5.289 -12.477 1.00 76.81 84 ILE A N 1
ATOM 683 C CA . ILE A 1 84 ? 14.033 4.168 -11.525 1.00 76.81 84 ILE A CA 1
ATOM 684 C C . ILE A 1 84 ? 14.269 4.659 -10.092 1.00 76.81 84 ILE A C 1
ATOM 686 O O . ILE A 1 84 ? 13.480 4.363 -9.198 1.00 76.81 84 ILE A O 1
ATOM 690 N N . LYS A 1 85 ? 15.299 5.487 -9.876 1.00 80.88 85 LYS A N 1
ATOM 691 C CA . LYS A 1 85 ? 15.595 6.063 -8.555 1.00 80.88 85 LYS A CA 1
ATOM 692 C C . LYS A 1 85 ? 14.471 6.967 -8.033 1.00 80.88 85 LYS A C 1
ATOM 694 O O . LYS A 1 85 ? 14.190 6.980 -6.835 1.00 80.88 85 LYS A O 1
ATOM 699 N N . ASN A 1 86 ? 13.831 7.733 -8.914 1.00 82.69 86 ASN A N 1
ATOM 700 C CA . ASN A 1 86 ? 12.714 8.596 -8.532 1.00 82.69 86 ASN A CA 1
ATOM 701 C C . ASN A 1 86 ? 11.457 7.783 -8.195 1.00 82.69 86 ASN A C 1
ATOM 703 O O . ASN A 1 86 ? 10.754 8.123 -7.244 1.00 82.69 86 ASN A O 1
ATOM 707 N N . LEU A 1 87 ? 11.203 6.702 -8.935 1.00 81.62 87 LEU A N 1
ATOM 708 C CA . LEU A 1 87 ? 10.104 5.773 -8.674 1.00 81.62 87 LEU A CA 1
ATOM 709 C C . LEU A 1 87 ? 10.297 5.042 -7.343 1.00 81.62 87 LEU A C 1
ATOM 711 O O . LEU A 1 87 ? 9.370 5.003 -6.539 1.00 81.62 87 LEU A O 1
ATOM 715 N N . ASP A 1 88 ? 11.509 4.563 -7.061 1.00 81.88 88 ASP A N 1
ATOM 716 C CA . ASP A 1 88 ? 11.849 3.933 -5.781 1.00 81.88 88 ASP A CA 1
ATOM 717 C C . ASP A 1 88 ? 11.651 4.893 -4.594 1.00 81.88 88 ASP A C 1
ATOM 719 O O . ASP A 1 88 ? 11.056 4.544 -3.572 1.00 81.88 88 ASP A O 1
ATOM 723 N N . ARG A 1 89 ? 12.047 6.164 -4.752 1.00 86.19 89 ARG A N 1
ATOM 724 C CA . ARG A 1 89 ? 11.774 7.201 -3.746 1.00 86.19 89 ARG A CA 1
ATOM 725 C C . ARG A 1 89 ? 10.272 7.413 -3.537 1.00 86.19 89 ARG A C 1
ATOM 727 O O . ARG A 1 89 ? 9.839 7.570 -2.399 1.00 86.19 89 ARG A O 1
ATOM 734 N N . PHE A 1 90 ? 9.484 7.425 -4.609 1.00 86.50 90 PHE A N 1
ATOM 735 C CA . PHE A 1 90 ? 8.035 7.606 -4.522 1.00 86.50 90 PHE A CA 1
ATOM 736 C C . PHE A 1 90 ? 7.355 6.420 -3.825 1.00 86.50 90 PHE A C 1
ATOM 738 O O . PHE A 1 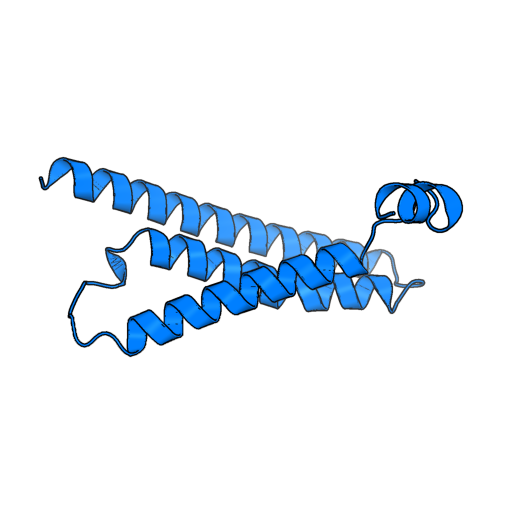90 ? 6.536 6.621 -2.930 1.00 86.50 90 PHE A O 1
ATOM 745 N N . ILE A 1 91 ? 7.753 5.191 -4.164 1.00 85.88 91 ILE A N 1
ATOM 746 C CA . ILE A 1 91 ? 7.279 3.966 -3.505 1.00 85.88 91 ILE A CA 1
ATOM 747 C C . ILE A 1 91 ? 7.634 3.981 -2.014 1.00 85.88 91 ILE A C 1
ATOM 749 O O . ILE A 1 91 ? 6.792 3.652 -1.181 1.00 85.88 91 ILE A O 1
ATOM 753 N N . ASN A 1 92 ? 8.837 4.429 -1.649 1.00 88.50 92 ASN A N 1
ATOM 754 C CA . ASN A 1 92 ? 9.218 4.578 -0.244 1.00 88.50 92 ASN A CA 1
ATOM 755 C C . ASN A 1 92 ? 8.327 5.573 0.516 1.00 88.50 92 ASN A C 1
ATOM 757 O O . ASN A 1 92 ? 7.936 5.300 1.649 1.00 88.50 92 ASN A O 1
ATOM 761 N N . ILE A 1 93 ? 7.952 6.696 -0.102 1.00 90.69 93 ILE A N 1
ATOM 762 C CA . ILE A 1 93 ? 7.011 7.655 0.502 1.00 90.69 93 ILE A CA 1
ATOM 763 C C . ILE A 1 93 ? 5.633 7.008 0.698 1.00 90.69 93 ILE A C 1
ATOM 765 O O . ILE A 1 93 ? 5.046 7.136 1.775 1.00 90.69 93 ILE A O 1
ATOM 769 N N . LEU A 1 94 ? 5.139 6.273 -0.304 1.00 88.62 94 LEU A N 1
ATOM 770 C CA . LEU A 1 94 ? 3.885 5.522 -0.195 1.00 88.62 94 LEU A CA 1
ATOM 771 C C . LEU A 1 94 ? 3.942 4.469 0.921 1.00 88.62 94 LEU A C 1
ATOM 773 O O . LEU A 1 94 ? 2.970 4.315 1.655 1.00 88.62 94 LEU A O 1
ATOM 777 N N . ASN A 1 95 ? 5.077 3.790 1.095 1.00 89.31 95 ASN A N 1
ATOM 778 C CA . ASN A 1 95 ? 5.288 2.847 2.193 1.00 89.31 95 ASN A CA 1
ATOM 779 C C . ASN A 1 95 ? 5.227 3.539 3.556 1.00 89.31 95 ASN A C 1
ATOM 781 O O . ASN A 1 95 ? 4.515 3.074 4.442 1.00 89.31 95 ASN A O 1
ATOM 785 N N . ILE A 1 96 ? 5.918 4.669 3.733 1.00 92.50 96 ILE A N 1
ATOM 786 C CA . ILE A 1 96 ? 5.862 5.441 4.986 1.00 92.50 96 ILE A CA 1
ATOM 787 C C . ILE A 1 96 ? 4.413 5.827 5.311 1.00 92.50 96 ILE A C 1
ATOM 789 O O . ILE A 1 96 ? 3.975 5.699 6.455 1.00 92.50 96 ILE A O 1
ATOM 793 N N . PHE A 1 97 ? 3.657 6.255 4.299 1.00 91.44 97 PHE A N 1
ATOM 794 C CA . PHE A 1 97 ? 2.243 6.585 4.443 1.00 91.44 97 PHE A CA 1
ATOM 795 C C . PHE A 1 97 ? 1.376 5.361 4.792 1.00 91.44 97 PHE A C 1
ATOM 797 O O . PHE A 1 97 ? 0.518 5.439 5.666 1.00 91.44 97 PHE A O 1
ATOM 804 N N . LEU A 1 98 ? 1.623 4.204 4.177 1.00 91.00 98 LEU A N 1
ATOM 805 C CA . LEU A 1 98 ? 0.924 2.959 4.502 1.00 91.00 98 LEU A CA 1
ATOM 806 C C . LEU A 1 98 ? 1.161 2.544 5.964 1.00 91.00 98 LEU A C 1
ATOM 808 O O . LEU A 1 98 ? 0.216 2.258 6.702 1.00 91.00 98 LEU A O 1
ATOM 812 N N . TYR A 1 99 ? 2.420 2.548 6.402 1.00 91.56 99 TYR A N 1
ATOM 813 C CA . TYR A 1 99 ? 2.783 2.152 7.762 1.00 91.56 99 TYR A CA 1
ATOM 814 C C . TYR A 1 99 ? 2.270 3.129 8.824 1.00 91.56 99 TYR A C 1
ATOM 816 O O . TYR A 1 99 ? 1.911 2.698 9.926 1.00 91.56 99 TYR A O 1
ATOM 824 N N . SER A 1 100 ? 2.183 4.426 8.517 1.00 92.75 100 SER A N 1
ATOM 825 C CA . SER A 1 100 ? 1.585 5.393 9.440 1.00 92.75 100 SER A CA 1
ATOM 826 C C . SER A 1 100 ? 0.092 5.112 9.641 1.00 92.75 100 SER A C 1
ATOM 828 O O . SER A 1 100 ? -0.368 5.066 10.783 1.00 92.75 100 SER A O 1
ATOM 830 N N . LEU A 1 101 ? -0.644 4.795 8.572 1.00 90.69 101 LEU A N 1
ATOM 831 C CA . LEU A 1 101 ? -2.061 4.423 8.648 1.00 90.69 101 LEU A CA 1
ATOM 832 C C . LEU A 1 101 ? -2.287 3.102 9.394 1.00 90.69 101 LEU A C 1
ATOM 834 O O . LEU A 1 101 ? -3.216 3.000 10.196 1.00 90.69 101 LEU A O 1
ATOM 838 N N . PHE A 1 102 ? -1.413 2.110 9.215 1.00 91.00 102 PHE A N 1
ATOM 839 C CA . PHE A 1 102 ? -1.454 0.887 10.025 1.00 91.00 102 PHE A CA 1
ATOM 840 C C . PHE A 1 102 ? -1.199 1.175 11.502 1.00 91.00 102 PHE A C 1
ATOM 842 O O . PHE A 1 102 ? -1.893 0.639 12.363 1.00 91.00 102 PHE A O 1
ATOM 849 N N . THR A 1 103 ? -0.260 2.066 11.812 1.00 92.00 103 THR A N 1
ATOM 850 C CA . THR A 1 103 ? 0.005 2.477 13.196 1.00 92.00 103 THR A CA 1
ATOM 851 C C . THR A 1 103 ? -1.226 3.143 13.817 1.00 92.00 103 THR A C 1
ATOM 853 O O . THR A 1 103 ? -1.625 2.777 14.923 1.00 92.00 103 THR A O 1
ATOM 856 N N . ILE A 1 104 ? -1.887 4.050 13.089 1.00 89.31 104 ILE A N 1
ATOM 857 C CA . ILE A 1 104 ? -3.147 4.683 13.517 1.00 89.31 104 ILE A CA 1
ATOM 858 C C . ILE A 1 104 ? -4.237 3.626 13.743 1.00 89.31 104 ILE A C 1
ATOM 860 O O . ILE A 1 104 ? -4.917 3.654 14.770 1.00 89.31 104 ILE A O 1
ATOM 864 N N . SER A 1 105 ? -4.356 2.648 12.843 1.00 88.94 105 SER A N 1
ATOM 865 C CA . SER A 1 105 ? -5.285 1.525 12.992 1.00 88.94 105 SER A CA 1
ATOM 866 C C . SER A 1 105 ? -5.034 0.727 14.277 1.00 88.94 105 SER A C 1
ATOM 868 O O . SER A 1 105 ? -5.960 0.483 15.050 1.00 88.94 105 SER A O 1
ATOM 870 N N . PHE A 1 106 ? -3.778 0.381 14.575 1.00 87.44 106 PHE A N 1
ATOM 871 C CA . PHE A 1 106 ? -3.432 -0.339 15.804 1.00 87.44 106 PHE A CA 1
ATOM 872 C C . PHE A 1 106 ? -3.727 0.466 17.072 1.00 87.44 106 PHE A C 1
ATOM 874 O O . PHE A 1 106 ? -4.194 -0.104 18.064 1.00 87.44 106 PHE A O 1
ATOM 881 N N . ILE A 1 107 ? -3.495 1.781 17.047 1.00 87.75 107 ILE A N 1
ATOM 882 C CA . ILE A 1 107 ? -3.862 2.675 18.152 1.00 87.75 107 ILE A CA 1
ATOM 883 C C . ILE A 1 107 ? -5.382 2.663 18.342 1.00 87.75 107 ILE A C 1
ATOM 885 O O . ILE A 1 107 ? -5.860 2.484 19.460 1.00 87.75 107 ILE A O 1
ATOM 889 N N . CYS A 1 108 ? -6.138 2.758 17.252 1.00 84.12 108 CYS A N 1
ATOM 890 C CA . CYS A 1 108 ? -7.594 2.718 17.256 1.00 84.12 108 CYS A CA 1
ATOM 891 C C . CYS A 1 108 ? -8.145 1.398 17.846 1.00 84.12 108 CYS A C 1
ATOM 893 O O . CYS A 1 108 ? -9.027 1.420 18.709 1.00 84.12 108 CYS A O 1
ATOM 895 N N . ILE A 1 109 ? -7.548 0.250 17.487 1.00 84.06 109 ILE A N 1
ATOM 896 C CA . ILE A 1 109 ? -7.863 -1.063 18.088 1.00 84.06 109 ILE A CA 1
ATOM 897 C C . ILE A 1 109 ? -7.596 -1.059 19.595 1.00 84.06 109 ILE A C 1
ATOM 899 O O . ILE A 1 109 ? -8.409 -1.574 20.368 1.00 84.06 109 ILE A O 1
ATOM 903 N N . ARG A 1 110 ? -6.450 -0.512 20.024 1.00 78.12 110 ARG A N 1
ATOM 904 C CA . ARG A 1 110 ? -6.111 -0.440 21.449 1.00 78.12 110 ARG A CA 1
ATOM 905 C C . ARG A 1 110 ? -7.112 0.411 22.214 1.00 78.12 110 ARG A C 1
ATOM 907 O O . ARG A 1 110 ? -7.620 -0.076 23.216 1.00 78.12 110 ARG A O 1
ATOM 914 N N . THR A 1 111 ? -7.430 1.616 21.746 1.00 74.06 111 THR A N 1
ATOM 915 C CA . THR A 1 111 ? -8.366 2.523 22.430 1.00 74.06 111 THR A CA 1
ATOM 916 C C . THR A 1 111 ? -9.722 1.858 22.664 1.00 74.06 111 THR A C 1
ATOM 918 O O . THR A 1 111 ? -10.223 1.908 23.785 1.00 74.06 111 THR A O 1
ATOM 921 N N . ARG A 1 112 ? -10.253 1.128 21.671 1.00 66.88 112 ARG A N 1
ATOM 922 C CA . ARG A 1 112 ? -11.528 0.399 21.791 1.00 66.88 112 ARG A CA 1
ATOM 923 C C . ARG A 1 112 ? -11.513 -0.697 22.866 1.00 66.88 112 ARG A C 1
ATOM 925 O O . ARG A 1 112 ? -12.531 -0.920 23.511 1.00 66.88 112 ARG A O 1
ATOM 932 N N . LYS A 1 113 ? -10.378 -1.374 23.087 1.00 61.62 113 LYS A N 1
ATOM 933 C CA . LYS A 1 113 ? -10.250 -2.398 24.145 1.00 61.62 113 LYS A CA 1
ATOM 934 C C . LYS A 1 113 ? -10.262 -1.824 25.565 1.00 61.62 113 LYS A C 1
ATOM 936 O O . LYS A 1 113 ? -10.530 -2.582 26.483 1.00 61.62 113 LYS A O 1
ATOM 941 N N . TYR A 1 114 ? -9.950 -0.540 25.750 1.00 57.31 114 TYR A N 1
ATOM 942 C CA . TYR A 1 114 ? -9.972 0.111 27.068 1.00 57.31 114 TYR A CA 1
ATOM 943 C C . TYR A 1 114 ? -11.312 0.794 27.386 1.00 57.31 114 TYR A C 1
ATOM 945 O O . TYR A 1 114 ? -11.500 1.246 28.510 1.00 57.31 114 TYR A O 1
ATOM 953 N N . THR A 1 115 ? -12.218 0.913 26.406 1.00 55.59 115 THR A N 1
ATOM 954 C CA . THR A 1 115 ? -13.550 1.536 26.573 1.00 55.59 115 THR A CA 1
ATOM 955 C C . THR A 1 115 ? -14.685 0.522 26.770 1.00 55.59 115 THR A C 1
ATOM 957 O O . THR A 1 115 ? -15.830 0.935 26.941 1.00 55.59 115 THR A O 1
ATOM 960 N N . LEU A 1 116 ? -14.371 -0.776 26.723 1.00 49.81 116 LEU A N 1
ATOM 961 C CA . LEU A 1 116 ? -15.254 -1.912 27.018 1.00 49.81 116 LEU A CA 1
ATOM 962 C C . LEU A 1 116 ? -14.954 -2.444 28.421 1.00 49.81 116 LEU A C 1
ATOM 964 O O . LEU A 1 116 ? -15.927 -2.818 29.109 1.00 49.81 116 LEU A O 1
#

Radius of gyration: 18.65 Å; chains: 1; bounding box: 46×37×48 Å

Secondary structure (DSSP, 8-state):
-HHHHHHHHS-TTS--HHHHHHHHHHHHHHHHHHHHHHHH------GGG-HHHHHHHHHHHHHHHHHHHHHHHHH-TT--HHHHHHHHHHHHHHHHHHHHHHHHHHHHHHHHHH--